Protein AF-A0A832WTI2-F1 (afdb_monomer)

pLDDT: mean 92.21, std 4.35, range [67.5, 96.56]

Mean predicted aligned error: 3.76 Å

Structure (mmCIF, N/CA/C/O backbone):
data_AF-A0A832WTI2-F1
#
_entry.id   AF-A0A832WTI2-F1
#
loop_
_atom_site.group_PDB
_atom_site.id
_atom_site.type_symbol
_atom_site.label_atom_id
_atom_site.label_alt_id
_atom_site.label_comp_id
_atom_site.label_asym_id
_atom_site.label_entity_id
_atom_site.label_seq_id
_atom_site.pdbx_PDB_ins_code
_atom_site.Cartn_x
_atom_site.Cartn_y
_atom_site.Cartn_z
_atom_site.occupancy
_atom_site.B_iso_or_equiv
_atom_site.auth_seq_id
_atom_site.auth_comp_id
_atom_site.auth_asym_id
_atom_site.auth_atom_id
_atom_site.pdbx_PDB_model_num
ATOM 1 N N . GLU A 1 1 ? -4.708 -10.253 11.922 1.00 76.12 1 GLU A N 1
ATOM 2 C CA . GLU A 1 1 ? -3.432 -10.126 12.659 1.00 76.12 1 GLU A CA 1
ATOM 3 C C . GLU A 1 1 ? -2.237 -9.818 11.759 1.00 76.12 1 GLU A C 1
ATOM 5 O O . GLU A 1 1 ? -1.774 -8.688 11.793 1.00 76.12 1 GLU A O 1
ATOM 10 N N . LYS A 1 2 ? -1.770 -10.745 10.904 1.00 87.56 2 LYS A N 1
ATOM 11 C CA . LYS A 1 2 ? -0.529 -10.558 10.115 1.00 87.56 2 LYS A CA 1
ATOM 12 C C . LYS A 1 2 ? -0.446 -9.222 9.359 1.00 87.56 2 LYS A C 1
ATOM 14 O O . LYS A 1 2 ? 0.597 -8.587 9.382 1.00 87.56 2 LYS A O 1
ATOM 19 N N . MET A 1 3 ? -1.540 -8.774 8.743 1.00 87.31 3 MET A N 1
ATOM 20 C CA . MET A 1 3 ? -1.583 -7.520 7.979 1.00 87.31 3 MET A CA 1
ATOM 21 C C . MET A 1 3 ? -1.384 -6.258 8.837 1.00 87.31 3 MET A C 1
ATOM 23 O O . MET A 1 3 ? -0.777 -5.304 8.366 1.00 87.31 3 MET A O 1
ATOM 27 N N . ALA A 1 4 ? -1.827 -6.258 10.097 1.00 90.25 4 ALA A N 1
ATOM 28 C CA . ALA A 1 4 ? -1.660 -5.120 11.007 1.00 90.25 4 ALA A CA 1
ATOM 29 C C . ALA A 1 4 ? -0.192 -4.912 11.426 1.00 90.25 4 ALA A C 1
ATOM 31 O O . ALA A 1 4 ? 0.227 -3.798 11.738 1.00 90.25 4 ALA A O 1
ATOM 32 N N . LEU A 1 5 ? 0.599 -5.988 11.401 1.00 92.12 5 LEU A N 1
ATOM 33 C CA . LEU A 1 5 ? 2.029 -5.973 11.708 1.00 92.12 5 LEU A CA 1
ATOM 34 C C . LEU A 1 5 ? 2.894 -5.684 10.472 1.00 92.12 5 LEU A C 1
ATOM 36 O O . LEU A 1 5 ? 4.081 -5.392 10.607 1.00 92.12 5 LEU A O 1
ATOM 40 N N . MET A 1 6 ? 2.323 -5.758 9.266 1.00 93.44 6 MET A N 1
ATOM 41 C CA . MET A 1 6 ? 3.066 -5.497 8.038 1.00 93.44 6 MET A CA 1
ATOM 42 C C . MET A 1 6 ? 3.381 -4.002 7.891 1.00 93.44 6 MET A C 1
ATOM 44 O O . MET A 1 6 ? 2.508 -3.152 8.105 1.00 93.44 6 MET A O 1
ATOM 48 N N . PRO A 1 7 ? 4.604 -3.652 7.457 1.00 95.06 7 PRO A N 1
ATOM 49 C CA . PRO A 1 7 ? 4.907 -2.287 7.072 1.00 95.06 7 PRO A CA 1
ATOM 50 C C . PRO A 1 7 ? 4.175 -1.930 5.772 1.00 95.06 7 PRO A C 1
ATOM 52 O O . PRO A 1 7 ? 3.866 -2.792 4.942 1.00 95.06 7 PRO A O 1
ATOM 55 N N . ALA A 1 8 ? 3.952 -0.634 5.556 1.00 95.00 8 ALA A N 1
ATOM 56 C CA . ALA A 1 8 ? 3.310 -0.132 4.343 1.00 95.00 8 ALA A CA 1
ATOM 57 C C . ALA A 1 8 ? 4.053 -0.545 3.059 1.00 95.00 8 ALA A C 1
ATOM 59 O O . ALA A 1 8 ? 3.423 -0.838 2.048 1.00 95.00 8 ALA A O 1
ATOM 60 N N . SER A 1 9 ? 5.384 -0.663 3.102 1.00 93.94 9 SER A N 1
ATOM 61 C CA . SER A 1 9 ? 6.197 -1.148 1.978 1.00 93.94 9 SER A CA 1
ATOM 62 C C . SER A 1 9 ? 5.876 -2.592 1.581 1.00 93.94 9 SER A C 1
ATOM 64 O O . SER A 1 9 ? 5.863 -2.908 0.393 1.00 93.94 9 SER A O 1
ATOM 66 N N . THR A 1 10 ? 5.573 -3.463 2.547 1.00 94.62 10 THR A N 1
ATOM 67 C CA . THR A 1 10 ? 5.114 -4.829 2.270 1.00 94.62 10 THR A CA 1
ATOM 68 C C . THR A 1 10 ? 3.707 -4.802 1.698 1.00 94.62 10 THR A C 1
ATOM 70 O O . THR A 1 10 ? 3.474 -5.414 0.661 1.00 94.62 10 THR A O 1
ATOM 73 N N . ILE A 1 11 ? 2.796 -4.034 2.308 1.00 95.38 11 ILE A N 1
ATOM 74 C CA . ILE A 1 11 ? 1.406 -3.886 1.844 1.00 95.38 11 ILE A CA 1
ATOM 75 C C . ILE A 1 11 ? 1.362 -3.380 0.394 1.00 95.38 11 ILE A C 1
ATOM 77 O O . ILE A 1 11 ? 0.608 -3.908 -0.420 1.00 95.38 11 ILE A O 1
ATOM 81 N N . GLN A 1 12 ? 2.238 -2.435 0.039 1.00 96.44 12 GLN A N 1
ATOM 82 C CA . GLN A 1 12 ? 2.395 -1.909 -1.318 1.00 96.44 12 GLN A CA 1
ATOM 83 C C . GLN A 1 12 ? 2.662 -3.009 -2.357 1.00 96.44 12 GLN A C 1
AT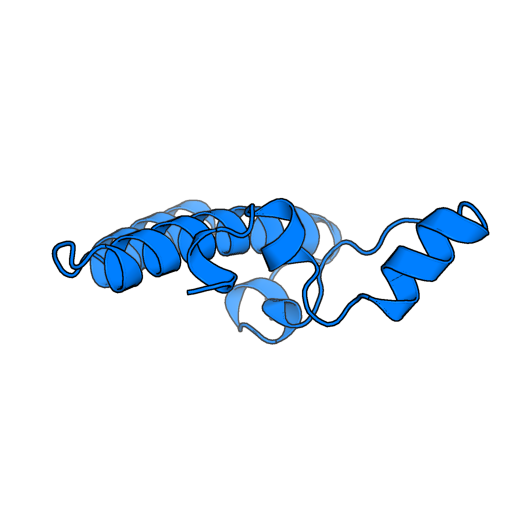OM 85 O O . GLN A 1 12 ? 2.225 -2.888 -3.504 1.00 96.44 12 GLN A O 1
ATOM 90 N N . LEU A 1 13 ? 3.386 -4.062 -1.971 1.00 96.56 13 LEU A N 1
ATOM 91 C CA . LEU A 1 13 ? 3.908 -5.104 -2.857 1.00 96.56 13 LEU A CA 1
ATOM 92 C C . LEU A 1 13 ? 3.205 -6.460 -2.711 1.00 96.56 13 LEU A C 1
ATOM 94 O O . LEU A 1 13 ? 3.594 -7.399 -3.404 1.00 96.56 13 LEU A O 1
ATOM 98 N N . LEU A 1 14 ? 2.176 -6.577 -1.867 1.00 95.38 14 LEU A N 1
ATOM 99 C CA . LEU A 1 14 ? 1.391 -7.812 -1.740 1.00 95.38 14 LEU A CA 1
ATOM 100 C C . LEU A 1 14 ? 0.826 -8.229 -3.106 1.00 95.38 14 LEU A C 1
ATOM 102 O O . LEU A 1 14 ? 0.201 -7.418 -3.785 1.00 95.38 14 LEU A O 1
ATOM 106 N N . GLY A 1 15 ? 1.053 -9.471 -3.526 1.00 94.50 15 GLY A N 1
ATOM 107 C CA . GLY A 1 15 ? 0.721 -9.998 -4.856 1.00 94.50 15 GLY A CA 1
ATOM 108 C C . GLY A 1 15 ? 1.771 -9.749 -5.946 1.00 94.50 15 GLY A C 1
ATOM 109 O O . GLY A 1 15 ? 1.571 -10.155 -7.090 1.00 94.50 15 GLY A O 1
ATOM 110 N N . ALA A 1 16 ? 2.881 -9.069 -5.638 1.00 96.38 16 ALA A N 1
ATOM 111 C CA . ALA A 1 16 ? 4.025 -8.895 -6.537 1.00 96.38 16 ALA A CA 1
ATOM 112 C C . ALA A 1 16 ? 5.235 -9.757 -6.132 1.00 96.38 16 ALA A C 1
ATOM 114 O O . ALA A 1 16 ? 6.362 -9.468 -6.541 1.00 96.38 16 ALA A O 1
ATOM 115 N N . GLU A 1 17 ? 5.030 -10.825 -5.358 1.00 94.81 17 GLU A N 1
ATOM 116 C CA . GLU A 1 17 ? 6.081 -11.637 -4.736 1.00 94.81 17 GLU A CA 1
ATOM 117 C C . GLU A 1 17 ? 7.036 -12.213 -5.779 1.00 94.81 17 GLU A C 1
ATOM 119 O O . GLU A 1 17 ? 8.247 -12.140 -5.610 1.00 94.81 17 GLU A O 1
ATOM 124 N N . LYS A 1 18 ? 6.516 -12.703 -6.910 1.00 94.94 18 LYS A N 1
ATOM 125 C CA . LYS A 1 18 ? 7.347 -13.234 -8.003 1.00 94.94 18 LYS A CA 1
ATOM 126 C C . LYS A 1 18 ? 8.279 -12.170 -8.590 1.00 94.94 18 LYS A C 1
ATOM 128 O O . LYS A 1 18 ? 9.440 -12.448 -8.886 1.00 94.94 18 LYS A O 1
ATOM 133 N N . ALA A 1 19 ? 7.780 -10.947 -8.767 1.00 95.12 19 ALA A N 1
ATOM 134 C CA . ALA A 1 19 ? 8.571 -9.837 -9.292 1.00 95.12 19 ALA A CA 1
ATOM 135 C C . ALA A 1 19 ? 9.574 -9.316 -8.253 1.00 95.12 19 ALA A C 1
ATOM 137 O O . ALA A 1 19 ? 10.699 -8.977 -8.618 1.00 95.12 19 ALA A O 1
ATOM 138 N N . LEU A 1 20 ? 9.185 -9.295 -6.976 1.00 95.06 20 LEU A N 1
ATOM 139 C CA . LEU A 1 20 ? 10.050 -8.933 -5.858 1.00 95.06 20 LEU A CA 1
ATOM 140 C C . LEU A 1 20 ? 11.184 -9.951 -5.690 1.00 95.06 20 LEU A C 1
ATOM 142 O O . LEU A 1 20 ? 12.345 -9.567 -5.621 1.00 95.06 20 LEU A O 1
ATOM 146 N N . PHE A 1 21 ? 10.869 -11.243 -5.730 1.00 95.88 21 PHE A N 1
ATOM 147 C CA . PHE A 1 21 ? 11.854 -12.316 -5.651 1.00 95.88 21 PHE A CA 1
ATOM 148 C C . PHE A 1 21 ? 12.826 -12.271 -6.832 1.00 95.88 21 PHE A C 1
ATOM 150 O O . PHE A 1 21 ? 14.035 -12.394 -6.649 1.00 95.88 21 PHE A O 1
ATOM 157 N N . ARG A 1 22 ? 12.331 -12.000 -8.047 1.00 96.56 22 ARG A N 1
ATOM 158 C CA . ARG A 1 22 ? 13.191 -11.771 -9.216 1.00 96.56 22 ARG A CA 1
ATOM 159 C C . ARG A 1 22 ? 14.105 -10.555 -9.035 1.00 96.56 22 ARG A C 1
ATOM 161 O O . ARG A 1 22 ? 15.269 -10.622 -9.402 1.00 96.56 22 ARG A O 1
ATOM 168 N N . HIS A 1 23 ? 13.611 -9.456 -8.460 1.00 95.81 23 HIS A N 1
ATOM 169 C CA . HIS A 1 23 ? 14.455 -8.298 -8.141 1.00 95.81 23 HIS A CA 1
ATOM 170 C C . HIS A 1 23 ? 15.577 -8.673 -7.165 1.00 95.81 23 HIS A C 1
ATOM 172 O O . HIS A 1 23 ? 16.729 -8.336 -7.417 1.00 95.81 23 HIS A O 1
ATOM 178 N N . MET A 1 24 ? 15.260 -9.418 -6.104 1.00 94.62 24 MET A N 1
ATOM 179 C CA . MET A 1 24 ? 16.239 -9.843 -5.099 1.00 94.62 24 MET A CA 1
ATOM 180 C C . MET A 1 24 ? 17.266 -10.847 -5.636 1.00 94.62 24 MET A C 1
ATOM 182 O O . MET A 1 24 ? 18.412 -10.828 -5.206 1.00 94.62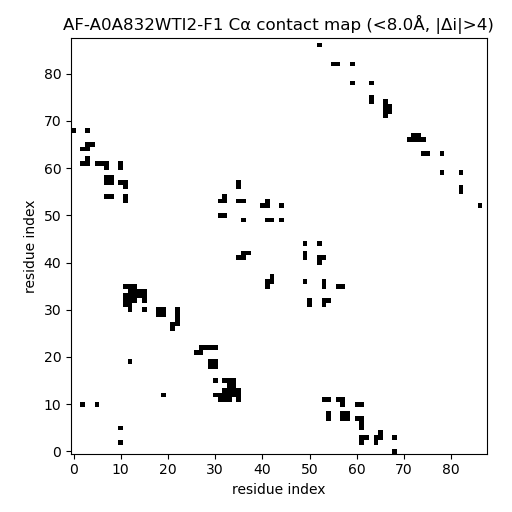 24 MET A O 1
ATOM 186 N N . THR A 1 25 ? 16.870 -11.717 -6.567 1.00 96.44 25 THR A N 1
ATOM 187 C CA . THR A 1 25 ? 17.743 -12.771 -7.114 1.00 96.44 25 THR A CA 1
ATOM 188 C C . THR A 1 25 ? 18.581 -12.299 -8.294 1.00 96.44 25 THR A C 1
ATOM 190 O O . THR A 1 25 ? 19.754 -12.643 -8.382 1.00 96.44 25 THR A O 1
ATOM 193 N N . THR A 1 26 ? 18.002 -11.518 -9.210 1.00 96.06 26 THR A N 1
ATOM 194 C CA . THR A 1 26 ? 1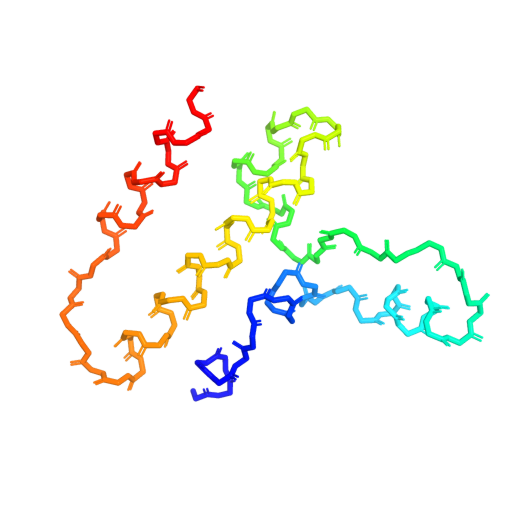8.659 -11.143 -10.472 1.00 96.06 26 THR A CA 1
ATOM 195 C C . THR A 1 26 ? 18.990 -9.655 -10.571 1.00 96.06 26 THR A C 1
ATOM 197 O O . THR A 1 26 ? 19.475 -9.219 -11.611 1.00 96.06 26 THR A O 1
ATOM 200 N N . GLY A 1 27 ? 18.637 -8.836 -9.575 1.00 94.50 27 GLY A N 1
ATOM 201 C CA . GLY A 1 27 ? 18.793 -7.378 -9.640 1.00 94.50 27 GLY A CA 1
ATOM 202 C C . GLY A 1 27 ? 17.858 -6.680 -10.640 1.00 94.50 27 GLY A C 1
ATOM 203 O O . GLY A 1 27 ? 18.047 -5.503 -10.944 1.00 94.50 27 GLY A O 1
ATOM 204 N N . ALA A 1 28 ? 16.838 -7.371 -11.171 1.00 94.81 28 ALA A N 1
ATOM 205 C CA . ALA A 1 28 ? 15.854 -6.775 -12.085 1.00 94.81 28 ALA A CA 1
ATOM 206 C C . ALA A 1 28 ? 15.133 -5.589 -11.426 1.00 94.81 28 ALA A C 1
ATOM 208 O O . ALA A 1 28 ? 15.042 -5.547 -10.214 1.00 94.81 28 ALA A O 1
ATOM 209 N N . LYS A 1 29 ? 14.559 -4.639 -12.173 1.00 94.38 29 LYS A N 1
ATOM 210 C CA . LYS A 1 29 ? 13.886 -3.474 -11.553 1.00 94.38 29 LYS A CA 1
ATOM 211 C C . LYS A 1 29 ? 12.812 -3.900 -10.524 1.00 94.38 29 LYS A C 1
ATOM 213 O O . LYS A 1 29 ? 12.014 -4.789 -10.839 1.00 94.38 29 LYS A O 1
ATOM 218 N N . PRO A 1 30 ? 12.748 -3.257 -9.340 1.00 93.44 30 PRO A N 1
ATOM 219 C CA . PRO A 1 30 ? 11.796 -3.623 -8.298 1.00 93.44 30 PRO A CA 1
ATOM 220 C C . PRO A 1 30 ? 10.346 -3.360 -8.735 1.00 93.44 30 PRO A C 1
ATOM 222 O O . PRO A 1 30 ? 10.084 -2.394 -9.467 1.00 93.44 30 PRO A O 1
ATOM 225 N N . PRO A 1 31 ? 9.381 -4.181 -8.280 1.00 95.06 31 PRO A N 1
ATOM 226 C CA . PRO A 1 31 ? 7.966 -3.891 -8.481 1.00 95.06 31 PRO A C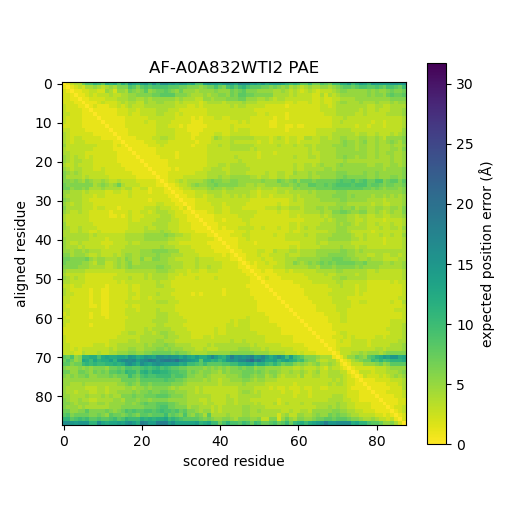A 1
ATOM 227 C C . PRO A 1 31 ? 7.569 -2.601 -7.750 1.00 95.06 31 PRO A C 1
ATOM 229 O O . PRO A 1 31 ? 8.060 -2.308 -6.664 1.00 95.06 31 PRO A O 1
ATOM 232 N N . LYS A 1 32 ? 6.668 -1.815 -8.351 1.00 93.19 32 LYS A N 1
ATOM 233 C CA . LYS A 1 32 ? 6.172 -0.551 -7.768 1.00 93.19 32 LYS A CA 1
ATOM 234 C C . LYS A 1 32 ? 4.858 -0.709 -7.005 1.00 93.19 32 LYS A C 1
ATOM 236 O O . LYS A 1 32 ? 4.494 0.177 -6.241 1.00 93.19 32 LYS A O 1
ATOM 241 N N . PHE A 1 33 ? 4.125 -1.780 -7.263 1.00 94.56 33 PHE A N 1
ATOM 242 C CA . PHE A 1 33 ? 2.822 -2.079 -6.681 1.00 94.56 33 PHE A CA 1
ATOM 243 C C . PHE A 1 33 ? 2.530 -3.568 -6.892 1.00 94.56 33 PHE A C 1
ATOM 245 O O . PHE A 1 33 ? 3.012 -4.155 -7.864 1.00 94.56 33 PHE A O 1
ATOM 252 N N . GLY A 1 34 ? 1.753 -4.158 -5.991 1.00 95.19 34 GLY A N 1
ATOM 253 C CA . GLY A 1 34 ? 1.128 -5.466 -6.163 1.00 95.19 34 GLY A CA 1
ATOM 254 C C . GLY A 1 34 ? -0.360 -5.327 -6.475 1.00 95.19 34 GLY A C 1
ATOM 255 O O . GLY A 1 34 ? -0.729 -4.552 -7.358 1.00 95.19 34 GLY A O 1
ATOM 256 N N . VAL A 1 35 ? -1.223 -6.021 -5.731 1.00 95.62 35 VAL A N 1
ATOM 257 C CA . VAL A 1 35 ? -2.688 -6.034 -5.928 1.00 95.62 35 VAL A CA 1
ATOM 258 C C . VAL A 1 35 ? -3.344 -4.655 -5.809 1.00 95.62 35 VAL A C 1
ATOM 260 O O . VAL A 1 35 ? -4.414 -4.430 -6.370 1.00 95.62 35 VAL A O 1
ATOM 263 N N . ILE A 1 36 ? -2.680 -3.706 -5.142 1.00 94.31 36 ILE A N 1
ATOM 264 C CA . ILE A 1 36 ? -3.145 -2.323 -4.955 1.00 94.31 36 ILE A CA 1
ATOM 265 C C . ILE A 1 36 ? -3.404 -1.598 -6.287 1.00 94.31 36 ILE A C 1
ATOM 267 O O . ILE A 1 36 ? -4.214 -0.671 -6.332 1.00 94.31 36 ILE A O 1
ATOM 271 N N . ILE A 1 37 ? -2.788 -2.028 -7.397 1.00 94.25 37 ILE A N 1
ATOM 272 C CA . ILE A 1 37 ? -3.056 -1.440 -8.718 1.00 94.25 37 ILE A CA 1
ATOM 273 C C . ILE A 1 37 ? -4.533 -1.504 -9.118 1.00 94.25 37 ILE A C 1
ATOM 275 O O . ILE A 1 37 ? -5.005 -0.593 -9.796 1.00 94.25 37 ILE A O 1
ATOM 279 N N . ASN A 1 38 ? -5.266 -2.521 -8.659 1.00 93.81 38 ASN A N 1
ATOM 280 C CA . ASN A 1 38 ? -6.674 -2.718 -8.997 1.00 93.81 38 ASN A CA 1
ATOM 281 C C . ASN A 1 38 ? -7.585 -1.638 -8.394 1.00 93.81 38 ASN A C 1
ATOM 283 O O . ASN A 1 38 ? -8.726 -1.488 -8.823 1.00 93.81 38 ASN A O 1
ATOM 287 N N . HIS A 1 39 ? -7.097 -0.858 -7.425 1.00 93.12 39 HIS A N 1
ATOM 288 C CA . HIS A 1 39 ? -7.874 0.233 -6.861 1.00 93.12 39 HIS A CA 1
ATOM 289 C C . HIS A 1 39 ? -8.073 1.361 -7.898 1.00 93.12 39 HIS A C 1
ATOM 291 O O . HIS A 1 39 ? -7.092 1.806 -8.512 1.00 93.12 39 HIS A O 1
ATOM 297 N N . PRO A 1 40 ? -9.297 1.909 -8.061 1.00 91.88 40 PRO A N 1
ATOM 298 C CA . PRO A 1 40 ? -9.592 2.923 -9.075 1.00 91.88 40 PRO A CA 1
ATOM 299 C C . PRO A 1 40 ? -8.657 4.136 -9.050 1.00 91.88 40 PRO A C 1
ATOM 301 O O . PRO A 1 40 ? -8.218 4.584 -10.104 1.00 91.88 40 PRO A O 1
ATOM 304 N N . LEU A 1 41 ? -8.296 4.638 -7.865 1.00 90.44 41 LEU A N 1
ATOM 305 C CA . LEU A 1 41 ? -7.365 5.770 -7.726 1.00 90.44 41 LEU A CA 1
ATOM 306 C C . LEU A 1 41 ? -5.971 5.486 -8.309 1.00 90.44 41 LEU A C 1
ATOM 308 O O . LEU A 1 41 ? -5.373 6.357 -8.933 1.00 90.44 41 LEU A O 1
ATOM 312 N N . VAL A 1 42 ? -5.462 4.260 -8.167 1.00 91.62 42 VAL A N 1
ATOM 313 C CA . VAL A 1 42 ? -4.144 3.872 -8.697 1.00 91.62 42 VAL A CA 1
ATOM 314 C C . VAL A 1 42 ? -4.233 3.582 -10.193 1.00 91.62 42 VAL A C 1
ATOM 316 O O . VAL A 1 42 ? -3.346 3.957 -10.963 1.00 91.62 42 VAL A O 1
ATOM 319 N N . THR A 1 43 ? -5.318 2.940 -10.629 1.00 92.75 43 THR A N 1
ATOM 320 C CA . THR A 1 43 ? -5.554 2.652 -12.047 1.00 92.75 43 THR A CA 1
ATOM 321 C C . THR A 1 43 ? -5.706 3.933 -12.869 1.00 92.75 43 THR A C 1
ATOM 323 O O . THR A 1 43 ? -5.079 4.026 -13.929 1.00 92.75 43 THR A O 1
ATOM 326 N N . LYS A 1 44 ? -6.469 4.916 -12.366 1.00 92.00 44 LYS A N 1
ATOM 327 C CA . LYS A 1 44 ? -6.736 6.210 -13.019 1.00 92.00 44 LYS A CA 1
ATOM 328 C C . LYS A 1 44 ? -5.536 7.163 -13.014 1.00 92.00 44 LYS A C 1
ATOM 330 O O . LYS A 1 44 ? -5.461 8.036 -13.874 1.00 92.00 44 LYS A O 1
ATOM 335 N N . ALA A 1 45 ? -4.593 7.005 -12.085 1.00 91.12 45 ALA A N 1
ATOM 336 C CA . ALA A 1 45 ? -3.405 7.849 -12.021 1.00 91.12 45 ALA A CA 1
ATOM 337 C C . ALA A 1 45 ? -2.504 7.702 -13.263 1.00 91.12 45 ALA A C 1
ATOM 339 O O . ALA A 1 45 ? -2.398 6.628 -13.869 1.00 91.12 45 ALA A O 1
ATOM 340 N N . LYS A 1 46 ? -1.793 8.777 -13.627 1.00 91.94 46 LYS A N 1
ATOM 341 C CA . LYS A 1 46 ? -0.826 8.759 -14.736 1.00 91.94 46 LYS A CA 1
ATOM 342 C C . LYS A 1 46 ? 0.302 7.763 -14.440 1.00 91.94 46 LYS A C 1
ATOM 344 O O . LYS A 1 46 ? 0.690 7.571 -13.291 1.00 91.94 46 LYS A O 1
ATOM 349 N N . LYS A 1 47 ? 0.874 7.143 -15.485 1.00 89.06 47 LYS A N 1
ATOM 350 C CA . LYS A 1 47 ? 1.958 6.138 -15.372 1.00 89.06 47 LYS A CA 1
ATOM 351 C C . LYS A 1 47 ? 3.102 6.504 -14.397 1.00 89.06 47 LYS A C 1
ATOM 353 O O . LYS A 1 47 ? 3.474 5.615 -13.628 1.00 89.06 47 LYS A O 1
ATOM 358 N N . PRO A 1 48 ? 3.673 7.728 -14.393 1.00 90.50 48 PRO A N 1
ATOM 359 C CA . PRO A 1 48 ? 4.723 8.085 -13.432 1.00 90.50 48 PRO A CA 1
ATOM 360 C C . PRO A 1 48 ? 4.205 8.168 -11.987 1.00 90.50 48 PRO A C 1
ATOM 362 O O . PRO A 1 48 ? 4.905 7.758 -11.062 1.00 90.50 48 PRO A O 1
ATOM 365 N N . ASP A 1 49 ? 2.959 8.603 -11.803 1.00 91.69 49 ASP A N 1
ATOM 366 C CA . ASP A 1 49 ? 2.361 8.865 -10.494 1.00 91.69 49 ASP A CA 1
ATOM 367 C C . ASP A 1 49 ? 1.810 7.609 -9.817 1.00 91.69 49 ASP A C 1
ATOM 369 O O . ASP A 1 49 ? 1.692 7.582 -8.593 1.00 91.69 49 ASP A O 1
ATOM 373 N N . LYS A 1 50 ? 1.546 6.527 -10.565 1.00 92.88 50 LYS A N 1
ATOM 374 C CA . LYS A 1 50 ? 1.006 5.269 -10.008 1.00 92.88 50 LYS A CA 1
ATOM 375 C C . LYS A 1 50 ? 1.794 4.751 -8.807 1.00 92.88 50 LYS A C 1
ATOM 377 O O . LYS A 1 50 ? 1.200 4.267 -7.852 1.00 92.88 50 LYS A O 1
ATOM 382 N N . GLY A 1 51 ? 3.124 4.871 -8.830 1.00 92.88 51 GLY A N 1
ATOM 383 C CA . GLY A 1 51 ? 3.969 4.462 -7.703 1.00 92.88 51 GLY A CA 1
ATOM 384 C C . GLY A 1 51 ? 3.791 5.344 -6.462 1.00 92.88 51 GLY A C 1
ATOM 385 O O . GLY A 1 51 ? 3.774 4.832 -5.345 1.00 92.88 51 GLY A O 1
ATOM 386 N N . LYS A 1 52 ? 3.617 6.658 -6.653 1.00 93.44 52 LYS A N 1
ATOM 387 C CA . LYS A 1 52 ? 3.355 7.618 -5.571 1.00 93.44 52 LYS A CA 1
ATOM 388 C C . LYS A 1 52 ? 1.983 7.356 -4.946 1.00 93.44 52 LYS A C 1
ATOM 390 O O . LYS A 1 52 ? 1.891 7.258 -3.726 1.00 93.44 52 LYS A O 1
ATOM 395 N N . VAL A 1 53 ? 0.957 7.163 -5.779 1.00 94.19 53 VAL A N 1
ATOM 396 C CA . VAL A 1 53 ? -0.409 6.847 -5.331 1.00 94.19 53 VAL A CA 1
ATOM 397 C C . VAL A 1 53 ? -0.452 5.509 -4.596 1.00 94.19 53 VAL A C 1
ATOM 399 O O . VAL A 1 53 ? -0.990 5.441 -3.495 1.00 94.19 53 VAL A O 1
ATOM 402 N N . ALA A 1 54 ? 0.171 4.461 -5.146 1.00 94.94 54 ALA A N 1
ATOM 403 C CA . ALA A 1 54 ? 0.213 3.145 -4.511 1.00 94.94 54 ALA A CA 1
ATOM 404 C C . ALA A 1 54 ? 0.902 3.174 -3.138 1.00 94.94 54 ALA A C 1
ATOM 406 O O . ALA A 1 54 ? 0.422 2.532 -2.209 1.00 94.94 54 ALA A O 1
ATOM 407 N N . ARG A 1 55 ? 1.990 3.945 -2.989 1.00 95.31 55 ARG A N 1
ATOM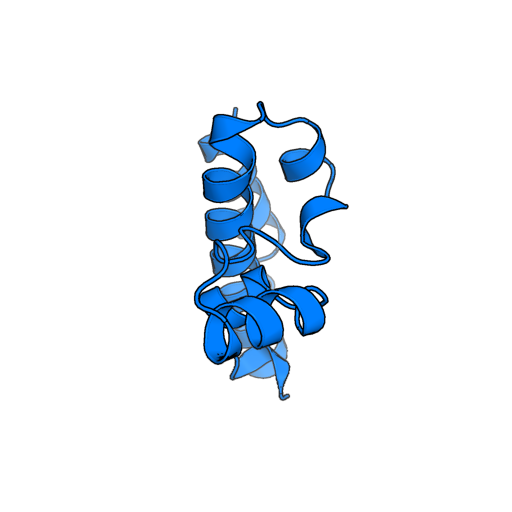 408 C CA . ARG A 1 55 ? 2.678 4.113 -1.701 1.00 95.31 55 ARG A CA 1
ATOM 409 C C . ARG A 1 55 ? 1.779 4.782 -0.665 1.00 95.31 55 ARG A C 1
ATOM 411 O O . ARG A 1 55 ? 1.562 4.222 0.399 1.00 95.31 55 ARG A O 1
ATOM 418 N N . THR A 1 56 ? 1.206 5.938 -0.998 1.00 94.81 56 THR A N 1
ATOM 419 C CA . THR A 1 56 ? 0.316 6.655 -0.073 1.00 94.81 56 THR A CA 1
ATOM 420 C C . THR A 1 56 ? -0.917 5.831 0.293 1.00 94.81 56 THR A C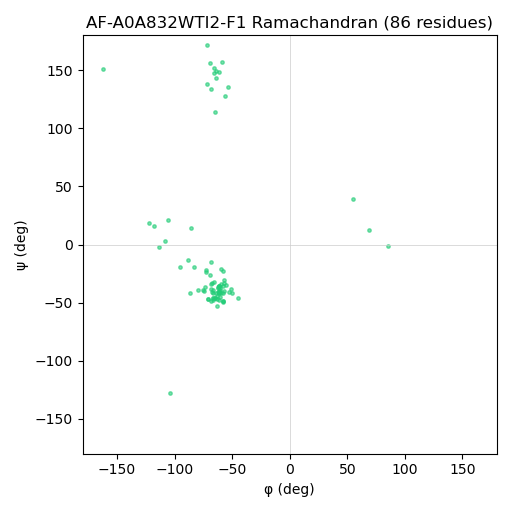 1
ATOM 422 O O . THR A 1 56 ? -1.369 5.871 1.433 1.00 94.81 56 THR A O 1
ATOM 425 N N . MET A 1 57 ? -1.441 5.051 -0.650 1.00 94.12 57 MET A N 1
ATOM 426 C CA . MET A 1 57 ? -2.529 4.120 -0.381 1.00 94.12 57 MET A CA 1
ATOM 427 C C . MET A 1 57 ? -2.116 3.012 0.584 1.00 94.12 57 MET A C 1
ATOM 429 O O . MET A 1 57 ? -2.839 2.747 1.539 1.00 94.12 57 MET A O 1
ATOM 433 N N . ALA A 1 58 ? -0.948 2.404 0.385 1.00 95.75 58 ALA A N 1
ATOM 434 C CA . ALA A 1 58 ? -0.432 1.389 1.293 1.00 95.75 58 ALA A CA 1
ATOM 435 C C . ALA A 1 58 ? -0.197 1.935 2.713 1.00 95.75 58 ALA A C 1
ATOM 437 O O . ALA A 1 58 ? -0.474 1.228 3.680 1.00 95.75 58 ALA A O 1
ATOM 438 N N . ASP A 1 59 ? 0.238 3.194 2.848 1.00 94.94 59 ASP A N 1
ATOM 439 C CA . ASP A 1 59 ? 0.393 3.864 4.147 1.00 94.94 59 ASP A CA 1
ATOM 440 C C . ASP A 1 59 ? -0.950 3.972 4.887 1.00 94.94 59 ASP A C 1
ATOM 442 O O . ASP A 1 59 ? -1.053 3.599 6.058 1.00 94.94 59 ASP A O 1
ATOM 446 N N . LYS A 1 60 ? -2.005 4.428 4.197 1.00 94.25 60 LYS A N 1
ATOM 447 C CA . LYS A 1 60 ? -3.355 4.536 4.777 1.00 94.25 60 LYS A CA 1
ATOM 448 C C . LYS A 1 60 ? -3.955 3.170 5.099 1.00 94.25 60 LYS A C 1
ATOM 450 O O . LYS A 1 60 ? -4.549 3.016 6.161 1.00 94.25 60 LYS A O 1
ATOM 455 N N . ILE A 1 61 ? -3.737 2.169 4.244 1.00 93.81 61 ILE A N 1
ATOM 456 C CA . ILE A 1 61 ? -4.161 0.784 4.498 1.00 93.81 61 ILE A CA 1
ATOM 457 C C . ILE A 1 61 ? -3.437 0.207 5.721 1.00 93.81 61 ILE A C 1
ATOM 459 O O . ILE A 1 61 ? -4.073 -0.446 6.540 1.00 93.81 61 ILE A O 1
ATOM 463 N N . SER A 1 62 ? -2.133 0.459 5.884 1.00 94.62 62 SER A N 1
ATOM 464 C CA . SER A 1 62 ? -1.373 0.011 7.062 1.00 94.62 62 SER A CA 1
ATOM 465 C C . SER A 1 62 ? -1.928 0.619 8.351 1.00 94.62 62 SER A C 1
ATOM 467 O O . SER A 1 62 ? -2.066 -0.079 9.354 1.00 94.62 62 SER A O 1
ATOM 469 N N . LEU A 1 63 ? -2.287 1.906 8.322 1.00 92.50 63 LEU A N 1
ATOM 470 C CA . LEU A 1 63 ? -2.893 2.584 9.465 1.00 92.50 63 LEU A CA 1
ATOM 471 C C . LEU A 1 63 ? -4.292 2.037 9.779 1.00 92.50 63 LEU A C 1
ATOM 473 O O . LEU A 1 63 ? -4.553 1.695 10.929 1.00 92.50 63 LEU A O 1
ATOM 477 N N . ALA A 1 64 ? -5.151 1.886 8.767 1.00 93.12 64 ALA A N 1
ATOM 478 C CA . ALA A 1 64 ? -6.477 1.285 8.919 1.00 93.12 64 ALA A CA 1
ATOM 479 C C . ALA A 1 64 ? -6.392 -0.141 9.488 1.00 93.12 64 ALA A C 1
ATOM 481 O O . ALA A 1 64 ? -7.015 -0.434 10.502 1.00 93.12 64 ALA A O 1
ATOM 482 N N . ALA A 1 65 ? -5.521 -0.989 8.930 1.00 93.69 65 ALA A N 1
ATOM 483 C CA . ALA A 1 65 ? -5.334 -2.362 9.394 1.00 93.69 65 ALA A CA 1
ATOM 484 C C . ALA A 1 65 ? -4.892 -2.442 10.866 1.00 93.69 65 ALA A C 1
ATOM 486 O O . ALA A 1 65 ? -5.267 -3.378 11.572 1.00 93.69 65 ALA A O 1
ATOM 487 N N . LYS A 1 66 ? -4.099 -1.472 11.342 1.00 92.38 66 LYS A N 1
ATOM 488 C CA . LYS A 1 66 ? -3.720 -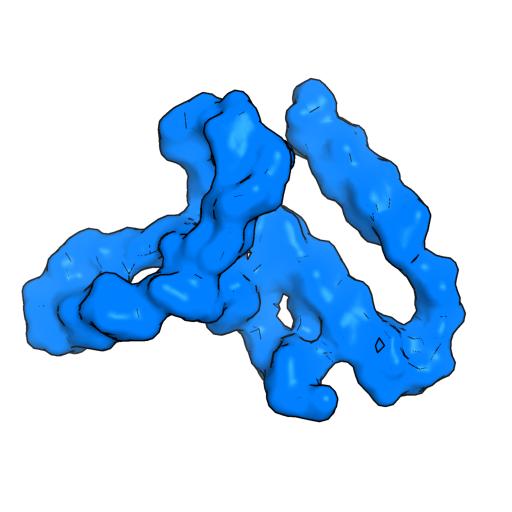1.366 12.758 1.00 92.38 66 LYS A CA 1
ATOM 489 C C . LYS A 1 66 ? -4.897 -0.938 13.626 1.00 92.38 66 LYS A C 1
ATOM 491 O O . LYS A 1 66 ? -5.123 -1.561 14.656 1.00 92.38 66 LYS A O 1
ATOM 496 N N . ILE A 1 67 ? -5.640 0.088 13.218 1.00 92.00 67 ILE A N 1
ATOM 497 C CA . ILE A 1 67 ? -6.817 0.574 13.954 1.00 92.00 67 ILE A CA 1
ATOM 498 C C . ILE A 1 67 ? -7.843 -0.553 14.113 1.00 92.00 67 ILE A C 1
ATOM 500 O O . ILE A 1 67 ? -8.251 -0.842 15.237 1.00 92.00 67 ILE A O 1
ATOM 504 N N . ASP A 1 68 ? -8.167 -1.247 13.020 1.00 91.19 68 ASP A N 1
ATOM 505 C CA . ASP A 1 68 ? -9.123 -2.357 13.016 1.00 91.19 68 ASP A CA 1
ATOM 506 C C . ASP A 1 68 ? -8.664 -3.506 13.926 1.00 91.19 68 ASP A C 1
ATOM 508 O O . ASP 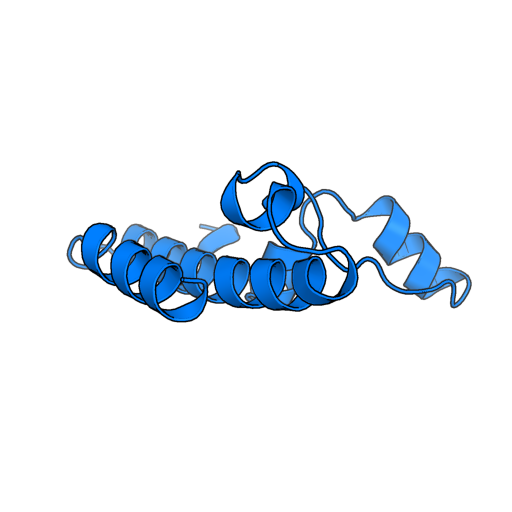A 1 68 ? -9.461 -4.103 14.648 1.00 91.19 68 ASP A O 1
ATOM 512 N N . PHE A 1 69 ? -7.363 -3.815 13.926 1.00 92.94 69 PHE A N 1
ATOM 513 C CA . PHE A 1 69 ? -6.819 -4.908 14.731 1.00 92.94 69 PHE A CA 1
ATOM 514 C C . PHE A 1 69 ? -6.728 -4.575 16.226 1.00 92.94 69 PHE A C 1
ATOM 516 O O . PHE A 1 69 ? -7.049 -5.420 17.061 1.00 92.94 69 PHE A O 1
ATOM 523 N N . PHE A 1 70 ? -6.327 -3.352 16.580 1.00 90.94 70 PHE A N 1
ATOM 524 C CA . PHE A 1 70 ? -6.196 -2.904 17.971 1.00 90.94 70 PHE A CA 1
ATOM 525 C C . PHE A 1 70 ? -7.508 -2.357 18.565 1.00 90.94 70 PHE A C 1
ATOM 527 O O . PHE A 1 70 ? -7.479 -1.753 19.635 1.00 90.94 70 PHE A O 1
ATOM 534 N N . LYS A 1 71 ? -8.658 -2.602 17.912 1.00 82.81 71 LYS A N 1
ATOM 535 C CA . LYS A 1 71 ? -10.001 -2.153 18.332 1.00 82.81 71 LYS A CA 1
ATOM 536 C C . LYS A 1 71 ? -10.101 -0.635 18.543 1.00 82.81 71 LYS A C 1
ATOM 538 O O . LYS A 1 71 ? -10.738 -0.175 19.489 1.00 82.81 71 LYS A O 1
ATOM 543 N N . GLY A 1 72 ? -9.448 0.139 17.681 1.00 83.44 72 GLY A N 1
ATOM 544 C CA . GLY A 1 72 ? -9.601 1.589 17.664 1.00 83.44 72 GLY A CA 1
ATOM 545 C C . GLY A 1 72 ? -10.968 2.025 17.126 1.00 83.44 72 GLY A C 1
ATOM 546 O O . GLY A 1 72 ? -11.746 1.223 16.613 1.00 83.44 72 GLY A O 1
ATOM 547 N N . GLU A 1 73 ? -11.249 3.320 17.234 1.00 88.50 73 GLU A N 1
ATOM 548 C CA . GLU A 1 73 ? -12.446 3.926 16.646 1.00 88.50 73 GLU A CA 1
ATOM 549 C C . GLU A 1 73 ? -12.412 3.874 15.115 1.00 88.50 73 GLU A C 1
ATOM 551 O O . GLU A 1 73 ? -11.345 3.907 14.494 1.00 88.50 73 GLU A O 1
ATOM 556 N N . PHE A 1 74 ? -13.592 3.845 14.493 1.00 90.62 74 PHE A N 1
ATOM 557 C CA . PHE A 1 74 ? -13.704 3.879 13.041 1.00 90.62 74 PHE A CA 1
ATOM 558 C C . PHE A 1 74 ? -13.192 5.218 12.488 1.00 90.62 74 PHE A C 1
ATOM 560 O O . PHE A 1 74 ? -13.798 6.262 12.707 1.00 90.62 74 PHE A O 1
ATOM 567 N N . LYS A 1 75 ? -12.084 5.172 11.737 1.00 90.38 75 LYS A N 1
ATOM 568 C CA . LYS A 1 75 ? -11.469 6.333 11.058 1.00 90.38 75 LYS A CA 1
ATOM 569 C C . LYS A 1 75 ? -11.442 6.197 9.534 1.00 90.38 75 LYS A C 1
ATOM 571 O O . LYS A 1 75 ? -10.684 6.887 8.857 1.00 90.38 75 LYS A O 1
ATOM 576 N N . GLY A 1 76 ? -12.232 5.278 8.975 1.00 89.25 76 GLY A N 1
ATOM 577 C CA . GLY A 1 76 ? -12.205 4.967 7.543 1.00 89.25 76 GLY A CA 1
ATOM 578 C C . GLY A 1 76 ? -12.537 6.171 6.658 1.00 89.25 76 GLY A C 1
ATOM 579 O O . GLY A 1 76 ? -11.854 6.404 5.659 1.00 89.25 76 GLY A O 1
ATOM 580 N N . ASP A 1 77 ? -13.532 6.965 7.056 1.00 91.44 77 ASP A N 1
ATOM 581 C CA . ASP A 1 77 ? -13.970 8.139 6.296 1.00 91.44 77 ASP A CA 1
ATOM 582 C C . ASP A 1 77 ? -12.909 9.241 6.259 1.00 91.44 77 ASP A C 1
ATOM 584 O O . ASP A 1 77 ? -12.653 9.814 5.199 1.00 91.44 77 ASP A O 1
ATOM 588 N N . ASP A 1 78 ? -12.242 9.499 7.385 1.00 91.69 78 ASP A N 1
ATOM 589 C CA . ASP A 1 78 ? -11.180 10.503 7.472 1.00 91.69 78 ASP A CA 1
ATOM 590 C C . ASP A 1 78 ? -9.965 10.086 6.638 1.00 91.69 78 ASP A C 1
ATOM 592 O O . ASP A 1 78 ? -9.473 10.856 5.813 1.00 91.69 78 ASP A O 1
ATOM 596 N N . LEU A 1 79 ? -9.536 8.824 6.764 1.00 91.44 79 LEU A N 1
ATOM 597 C CA . LEU A 1 79 ? -8.415 8.285 5.988 1.00 91.44 79 LEU A CA 1
ATOM 598 C C . LEU A 1 79 ? -8.691 8.313 4.483 1.00 91.44 79 LEU A C 1
ATOM 600 O O . LEU A 1 79 ? -7.774 8.539 3.686 1.00 91.44 79 LEU A O 1
ATOM 604 N N . ARG A 1 80 ? -9.946 8.083 4.088 1.00 90.56 80 ARG A N 1
ATOM 605 C CA . ARG A 1 80 ? -10.378 8.178 2.697 1.00 90.56 80 ARG A CA 1
ATOM 606 C C . ARG A 1 80 ? -10.347 9.621 2.202 1.00 90.56 80 ARG A C 1
ATOM 608 O O . ARG A 1 80 ? -9.777 9.857 1.139 1.00 90.56 80 ARG A O 1
ATOM 615 N N . LYS A 1 81 ? -10.908 10.568 2.959 1.00 91.69 81 LYS A N 1
ATOM 616 C CA . LYS A 1 81 ? -10.902 11.998 2.609 1.00 91.69 81 LYS A CA 1
ATOM 617 C C . LYS A 1 81 ? -9.484 12.526 2.431 1.00 91.69 81 LYS A C 1
ATOM 619 O O . LYS A 1 81 ? -9.182 13.086 1.386 1.00 91.69 81 LYS A O 1
ATOM 624 N N . GLU A 1 82 ? -8.589 12.251 3.379 1.00 90.38 82 GLU A N 1
ATOM 625 C CA . GLU A 1 82 ? -7.180 12.663 3.296 1.00 90.38 82 GLU A CA 1
ATOM 626 C C . GLU A 1 82 ? -6.481 12.118 2.040 1.00 90.38 82 GLU A C 1
ATOM 628 O O . GLU A 1 82 ? -5.607 12.764 1.455 1.00 90.38 82 GLU A O 1
ATOM 633 N N . LEU A 1 83 ? -6.835 10.900 1.625 1.00 89.69 83 LEU A N 1
ATOM 634 C CA . LEU A 1 83 ? -6.268 10.281 0.435 1.00 89.69 83 LEU A CA 1
ATOM 635 C C . LEU A 1 83 ? -6.850 10.883 -0.854 1.00 89.69 83 LEU A C 1
ATOM 637 O O . LEU A 1 83 ? -6.103 11.098 -1.808 1.00 89.69 83 LEU A O 1
ATOM 641 N N . GLU A 1 84 ? -8.147 11.184 -0.881 1.00 87.50 84 GLU A N 1
ATOM 642 C CA . GLU A 1 84 ? -8.808 11.856 -2.004 1.00 87.50 84 GLU A CA 1
ATOM 643 C C . GLU A 1 84 ? -8.333 13.310 -2.165 1.00 87.50 84 GLU A C 1
ATOM 645 O O . GLU A 1 84 ? -8.044 13.723 -3.284 1.00 87.50 84 GLU A O 1
ATOM 650 N N . GLU A 1 85 ? -8.153 14.066 -1.078 1.00 90.00 85 GLU A N 1
ATOM 651 C CA . GLU A 1 85 ? -7.622 15.439 -1.107 1.00 90.00 85 GLU A CA 1
ATOM 652 C C . GLU A 1 85 ? -6.197 15.505 -1.657 1.00 90.00 85 GLU A C 1
ATOM 654 O O . GLU A 1 85 ? -5.847 16.419 -2.401 1.00 90.00 85 GLU A O 1
ATOM 659 N N . ARG A 1 86 ? -5.367 14.508 -1.336 1.00 86.06 86 ARG A N 1
ATOM 660 C CA . ARG A 1 86 ? -3.966 14.468 -1.768 1.00 86.06 86 ARG A CA 1
ATOM 661 C C . ARG A 1 86 ? -3.783 14.147 -3.254 1.00 86.06 86 ARG A C 1
ATOM 663 O O . ARG A 1 86 ? -2.715 14.433 -3.800 1.00 86.06 86 ARG A O 1
ATOM 670 N N . PHE A 1 87 ? -4.775 13.520 -3.886 1.00 82.38 87 PHE A N 1
ATOM 671 C CA . PHE A 1 87 ? -4.735 13.099 -5.293 1.00 82.38 87 PHE A CA 1
ATOM 672 C C . PHE A 1 87 ? -5.862 13.701 -6.142 1.00 82.38 87 PHE A C 1
ATOM 674 O O . PHE A 1 87 ? -6.152 13.176 -7.221 1.00 82.38 87 PHE A O 1
ATOM 681 N N . LYS A 1 88 ? -6.474 14.778 -5.644 1.00 67.50 88 LYS A N 1
ATOM 682 C CA . LYS A 1 88 ? -7.422 15.617 -6.373 1.00 67.50 88 LYS A CA 1
ATOM 683 C C . LYS A 1 88 ? -6.742 16.390 -7.503 1.00 67.50 88 LYS A C 1
ATOM 685 O O . LYS A 1 88 ? -5.529 16.684 -7.382 1.00 67.50 88 LYS A O 1
#

Nearest PDB structures (foldseek):
  3nvi-assembly1_A  TM=9.636E-01  e=4.740E-07  Pyrococcus furiosus DSM 3638
  4by9-assembly1_L  TM=9.641E-01  e=9.249E-07  Pyrococcus furiosus
  5jpq-assembly1_T  TM=9.583E-01  e=1.707E-06  Thermochaetoides thermophila
  5gin-assembly1_A  TM=9.622E-01  e=1.707E-06  Saccharolobus solfataricus
  7d5s-assembly1_3E  TM=8.939E-01  e=8.905E-05  Saccharomyces cerevisiae S288C

Secondary structure (DSSP, 8-state):
-HHHHS-HHHHHHTT-HHHHHHHHHH-PPPPS-SGGGGSHHHHHS-TTTHHHHHHHHHHHHHHHHHHHHTT----HHHHHHHHHHHT-

Solvent-accessible surface area (backbone atoms only — not comparable to full-atom values): 4910 Å² total; per-residue (Å²): 111,74,67,41,74,42,52,32,74,55,57,21,34,44,84,27,58,72,47,41,51,42,18,75,74,71,70,44,80,70,66,66,48,19,60,60,49,77,39,66,72,30,59,72,38,54,83,85,46,27,43,59,48,30,45,55,47,17,44,51,49,28,51,50,37,32,32,66,69,72,70,50,76,93,53,65,69,60,58,48,49,58,53,49,67,74,70,105

Sequence (88 aa):
EKMALMPASTIQLLGAEKALFRHMTTGAKPPKFGVIINHPLVTKAKKPDKGKVARTMADKISLAAKIDFFKGEFKGDDLRKELEERFK

Radius of gyration: 13.93 Å; Cα contacts (8 Å, |Δi|>4): 94; chains: 1; bounding box: 33×29×34 Å

Foldseek 3Di:
DVLLPDDLVVLQCVQVVVQQVCCV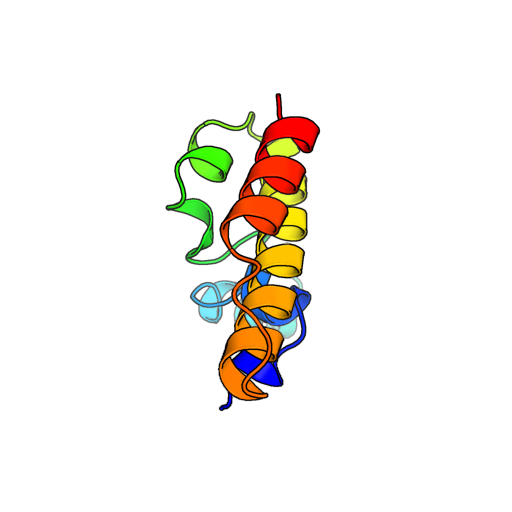PPVPDHDLGHPLCPDPLLVVDDPVCSSVLSSLVSNLSNVQSNCVVVVHDDCPVVSVVVSVVVSD